Protein AF-A0A7Y5SME9-F1 (afdb_monomer)

Radius of gyration: 17.61 Å; Cα contacts (8 Å, |Δi|>4): 168; chains: 1; bounding box: 41×34×46 Å

Structure (mmCIF, N/CA/C/O backbone):
data_AF-A0A7Y5SME9-F1
#
_entry.id   AF-A0A7Y5SME9-F1
#
loop_
_atom_site.group_PDB
_atom_site.id
_atom_site.type_symbol
_atom_site.label_atom_id
_atom_site.label_alt_id
_atom_site.label_comp_id
_atom_site.label_asym_id
_atom_site.label_entity_id
_atom_site.label_seq_id
_atom_site.pdbx_PDB_ins_code
_atom_site.Cartn_x
_atom_site.Cartn_y
_atom_site.Cartn_z
_atom_site.occupancy
_atom_site.B_iso_or_equiv
_atom_site.auth_seq_id
_atom_site.auth_comp_id
_atom_site.auth_asym_id
_atom_site.auth_atom_id
_atom_site.pdbx_PDB_model_num
ATOM 1 N N . MET A 1 1 ? 14.883 -14.167 11.765 1.00 30.64 1 MET A N 1
ATOM 2 C CA . MET A 1 1 ? 13.910 -14.891 10.918 1.00 30.64 1 MET A CA 1
ATOM 3 C C . MET A 1 1 ? 12.526 -14.663 11.503 1.00 30.64 1 MET A C 1
ATOM 5 O O . MET A 1 1 ? 12.244 -15.196 12.566 1.00 30.64 1 MET A O 1
ATOM 9 N N . ALA A 1 2 ? 11.711 -13.794 10.902 1.00 37.03 2 ALA A N 1
ATOM 10 C CA . ALA A 1 2 ? 10.359 -13.542 11.397 1.00 37.03 2 ALA A CA 1
ATOM 11 C C . ALA A 1 2 ? 9.468 -14.726 11.004 1.00 37.03 2 ALA A C 1
ATOM 13 O O . ALA A 1 2 ? 9.267 -14.979 9.815 1.00 37.03 2 ALA A O 1
ATOM 14 N N . ALA A 1 3 ? 8.987 -15.472 11.999 1.00 45.12 3 ALA A N 1
ATOM 15 C CA . ALA A 1 3 ? 8.014 -16.533 11.802 1.00 45.12 3 ALA A CA 1
ATOM 16 C C . ALA A 1 3 ? 6.770 -15.924 11.147 1.00 45.12 3 ALA A C 1
ATOM 18 O O . ALA A 1 3 ? 6.035 -15.152 11.761 1.00 45.12 3 ALA A O 1
ATOM 19 N N . THR A 1 4 ? 6.563 -16.220 9.869 1.00 50.91 4 THR A N 1
ATOM 20 C CA . THR A 1 4 ? 5.353 -15.820 9.161 1.00 50.91 4 THR A CA 1
ATOM 21 C C . THR A 1 4 ? 4.233 -16.676 9.736 1.00 50.91 4 THR A C 1
ATOM 23 O O . THR A 1 4 ? 4.117 -17.856 9.411 1.00 50.91 4 THR A O 1
ATOM 26 N N . ALA A 1 5 ? 3.461 -16.115 10.667 1.00 60.78 5 ALA A N 1
ATOM 27 C CA . ALA A 1 5 ? 2.319 -16.803 11.251 1.00 60.78 5 ALA A CA 1
ATOM 28 C C . ALA A 1 5 ? 1.415 -17.350 10.132 1.00 60.78 5 ALA A C 1
ATOM 30 O O . ALA A 1 5 ? 1.198 -16.686 9.105 1.00 60.78 5 ALA A O 1
ATOM 31 N N . ARG A 1 6 ? 0.911 -18.578 10.312 1.00 72.44 6 ARG A N 1
ATOM 32 C CA . ARG A 1 6 ? -0.007 -19.209 9.352 1.00 72.44 6 ARG A CA 1
ATOM 33 C C . ARG A 1 6 ? -1.183 -18.253 9.077 1.00 72.44 6 ARG A C 1
ATOM 35 O O . ARG A 1 6 ? -1.580 -17.539 9.998 1.00 72.44 6 ARG A O 1
ATOM 42 N N . PRO A 1 7 ? -1.702 -18.174 7.837 1.00 71.38 7 PRO A N 1
ATOM 43 C CA . PRO A 1 7 ? -2.771 -17.233 7.481 1.00 71.38 7 PRO A CA 1
ATOM 44 C C . PRO A 1 7 ? -3.971 -17.279 8.437 1.00 71.38 7 PRO A C 1
ATOM 46 O O . PRO A 1 7 ? -4.464 -16.232 8.835 1.00 71.38 7 PRO A O 1
ATOM 49 N N . GLU A 1 8 ? -4.348 -18.479 8.879 1.00 75.25 8 GLU A N 1
ATOM 50 C CA . GLU A 1 8 ? -5.409 -18.728 9.865 1.00 75.25 8 GLU A CA 1
ATOM 51 C C . GLU A 1 8 ? -5.125 -18.038 11.209 1.00 75.25 8 GLU A C 1
ATOM 53 O O . GLU A 1 8 ? -5.925 -17.237 11.673 1.00 75.25 8 GLU A O 1
ATOM 58 N N . ILE A 1 9 ? -3.923 -18.223 11.768 1.00 81.94 9 ILE A N 1
ATOM 59 C CA . ILE A 1 9 ? -3.502 -17.585 13.031 1.00 81.94 9 ILE A CA 1
ATOM 60 C C . ILE A 1 9 ? -3.522 -16.052 12.915 1.00 81.94 9 ILE A C 1
ATOM 62 O O . ILE A 1 9 ? -3.820 -15.352 13.882 1.00 81.94 9 ILE A O 1
ATOM 66 N N . ARG A 1 10 ? -3.200 -15.507 11.733 1.00 80.00 10 ARG A N 1
ATOM 67 C CA . ARG A 1 10 ? -3.271 -14.057 11.487 1.00 80.00 10 ARG A CA 1
ATOM 68 C C . ARG A 1 10 ? -4.710 -13.552 11.453 1.00 80.00 10 ARG A C 1
ATOM 70 O O . ARG A 1 10 ? -4.970 -12.497 12.024 1.00 80.00 10 ARG A O 1
ATOM 77 N N . ALA A 1 11 ? -5.615 -14.292 10.819 1.00 79.19 11 ALA A N 1
ATOM 78 C CA . ALA A 1 11 ? -7.031 -13.947 10.774 1.00 79.19 11 ALA A CA 1
ATOM 79 C C . ALA A 1 11 ? -7.673 -14.030 12.169 1.00 79.19 11 ALA A C 1
ATOM 81 O O . ALA A 1 11 ? -8.369 -13.103 12.572 1.00 79.19 11 ALA A O 1
ATOM 82 N N . ASP A 1 12 ? -7.369 -15.072 12.947 1.00 85.44 12 ASP A N 1
ATOM 83 C CA . ASP A 1 12 ? -7.861 -15.224 14.322 1.00 85.44 12 ASP A CA 1
ATOM 84 C C . ASP A 1 12 ? -7.378 -14.089 15.230 1.00 85.44 12 ASP A C 1
ATOM 86 O O . ASP A 1 12 ? -8.156 -13.512 15.993 1.00 85.44 12 ASP A O 1
ATOM 90 N N . LEU A 1 13 ? -6.102 -13.708 15.106 1.00 88.38 13 LEU A N 1
ATOM 91 C CA . LEU A 1 13 ? -5.557 -12.561 15.826 1.00 88.38 13 LEU A CA 1
ATOM 92 C C . LEU A 1 13 ? -6.239 -11.253 15.404 1.00 88.38 13 LEU A C 1
ATOM 94 O O . LEU A 1 13 ? -6.568 -10.442 16.267 1.00 88.38 13 LEU A O 1
ATOM 98 N N . ALA A 1 14 ? -6.474 -11.048 14.108 1.00 87.38 14 ALA A N 1
ATOM 99 C CA . ALA A 1 14 ? -7.157 -9.858 13.610 1.00 87.38 14 ALA A CA 1
ATOM 100 C C . ALA A 1 14 ? -8.617 -9.790 14.086 1.00 87.38 14 ALA A C 1
ATOM 102 O O . ALA A 1 14 ? -9.082 -8.723 14.479 1.00 87.38 14 ALA A O 1
ATOM 103 N N . ASN A 1 15 ? -9.314 -10.927 14.142 1.00 86.69 15 ASN A N 1
ATOM 104 C CA . ASN A 1 15 ? -10.655 -11.031 14.716 1.00 86.69 15 ASN A CA 1
ATOM 105 C C . ASN A 1 15 ? -10.659 -10.687 16.211 1.00 86.69 15 ASN A C 1
ATOM 107 O O . ASN A 1 15 ? -11.519 -9.937 16.671 1.00 86.69 15 ASN A O 1
ATOM 111 N N . LEU A 1 16 ? -9.671 -11.174 16.970 1.00 90.25 16 LEU A N 1
ATOM 112 C CA . LEU A 1 16 ? -9.517 -10.824 18.383 1.00 90.25 16 LEU A CA 1
ATOM 113 C C . LEU A 1 16 ? -9.236 -9.326 18.572 1.00 90.25 16 LEU A C 1
ATOM 115 O O . LEU A 1 16 ? -9.835 -8.689 19.441 1.00 90.25 16 LEU A O 1
ATOM 119 N N . GLN A 1 17 ? -8.347 -8.755 17.755 1.00 89.88 17 GLN A N 1
ATOM 120 C CA . GLN A 1 17 ? -8.054 -7.321 17.756 1.00 89.88 17 GLN A CA 1
ATOM 121 C C . GLN A 1 17 ? -9.304 -6.503 17.435 1.00 89.88 17 GLN A C 1
ATOM 123 O O . GLN A 1 17 ? -9.603 -5.546 18.148 1.00 89.88 17 GLN A O 1
ATOM 128 N N . LEU A 1 18 ? -10.060 -6.902 16.411 1.00 90.69 18 LEU A N 1
ATOM 129 C CA . LEU A 1 18 ? -11.297 -6.239 16.021 1.00 90.69 18 LEU A CA 1
ATOM 130 C C . LEU A 1 18 ? -12.319 -6.268 17.159 1.00 90.69 18 LEU A C 1
ATOM 132 O O . LEU A 1 18 ? -12.830 -5.218 17.530 1.00 90.69 18 LEU A O 1
ATOM 136 N N . ALA A 1 19 ? -12.536 -7.425 17.790 1.00 90.56 19 ALA A N 1
ATOM 137 C CA . ALA A 1 19 ? -13.447 -7.547 18.926 1.00 90.56 19 ALA A CA 1
ATOM 138 C C . ALA A 1 19 ? -13.024 -6.668 20.120 1.00 90.56 19 ALA A C 1
ATOM 140 O O . ALA A 1 19 ? -13.867 -6.087 20.807 1.00 90.56 19 ALA A O 1
ATOM 141 N N . ALA A 1 20 ? -11.719 -6.541 20.379 1.00 89.81 20 ALA A N 1
ATOM 142 C CA . ALA A 1 20 ? -11.204 -5.657 21.422 1.00 89.81 20 ALA A CA 1
ATOM 143 C C . ALA A 1 20 ? -11.436 -4.171 21.092 1.00 89.81 20 ALA A C 1
ATOM 145 O O . ALA A 1 20 ? -11.817 -3.402 21.973 1.00 89.81 20 ALA A O 1
ATOM 146 N N . ILE A 1 21 ? -11.247 -3.778 19.831 1.00 90.62 21 ILE A N 1
ATOM 147 C CA . ILE A 1 21 ? -11.498 -2.417 19.339 1.00 90.62 21 ILE A CA 1
ATOM 148 C C . ILE A 1 21 ? -13.000 -2.099 19.378 1.00 90.62 21 ILE A C 1
ATOM 150 O O . ILE A 1 21 ? -13.398 -1.036 19.845 1.00 90.62 21 ILE A O 1
ATOM 154 N N . GLU A 1 22 ? -13.865 -3.019 18.961 1.00 89.81 22 GLU A N 1
ATOM 155 C CA . GLU A 1 22 ? -15.319 -2.812 18.949 1.00 89.81 22 GLU A CA 1
ATOM 156 C C . GLU A 1 22 ? -15.894 -2.622 20.362 1.00 89.81 22 GLU A C 1
ATOM 158 O O . GLU A 1 22 ? -16.832 -1.849 20.550 1.00 89.81 22 GLU A O 1
ATOM 163 N N . ARG A 1 23 ? -15.271 -3.203 21.398 1.00 90.06 23 ARG A N 1
ATOM 164 C CA . ARG A 1 23 ? -15.630 -2.924 22.805 1.00 90.06 23 ARG A CA 1
ATOM 165 C C . ARG A 1 23 ? -15.428 -1.466 23.220 1.00 90.06 23 ARG A C 1
ATOM 167 O O . ARG A 1 23 ? -16.022 -1.031 24.206 1.00 90.06 23 ARG A O 1
ATOM 174 N N . LEU A 1 24 ? -14.591 -0.719 22.504 1.00 88.06 24 LEU A N 1
ATOM 175 C CA . LEU A 1 24 ? -14.332 0.694 22.769 1.00 88.06 24 LEU A CA 1
ATOM 176 C C . LEU A 1 24 ? -15.288 1.631 22.011 1.00 88.06 24 LEU A C 1
ATOM 178 O O . LEU A 1 24 ? -15.309 2.819 22.328 1.00 88.06 24 LEU A O 1
ATOM 182 N N . GLU A 1 25 ? -16.109 1.129 21.077 1.00 86.06 25 GLU A N 1
ATOM 183 C CA . GLU A 1 25 ? -17.009 1.953 20.245 1.00 86.06 25 GLU A CA 1
ATOM 184 C C . GLU A 1 25 ? 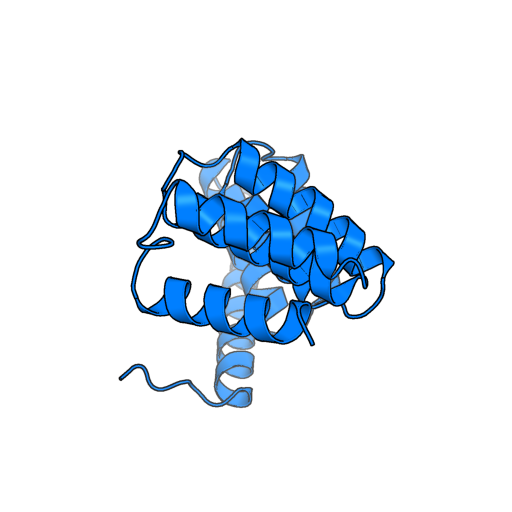-17.958 2.800 21.109 1.00 86.06 25 GLU A C 1
ATOM 186 O O . GLU A 1 25 ? -18.106 3.997 20.884 1.00 86.06 25 GLU A O 1
ATOM 191 N N . GLY A 1 26 ? -18.516 2.230 22.185 1.00 84.75 26 GLY A N 1
ATOM 192 C CA . GLY A 1 26 ? -19.404 2.958 23.104 1.00 84.75 26 GLY A CA 1
ATOM 193 C C . GLY A 1 26 ? -18.742 4.128 23.849 1.00 84.75 26 GLY A C 1
ATOM 194 O O . GLY A 1 26 ? -19.433 4.938 24.459 1.00 84.75 26 GLY A O 1
ATOM 195 N N . ARG A 1 27 ? -17.406 4.236 23.812 1.00 86.75 27 ARG A N 1
ATOM 196 C CA . ARG A 1 27 ? -16.629 5.348 24.391 1.00 86.75 27 ARG A CA 1
ATOM 197 C C . ARG A 1 27 ? -16.039 6.276 23.331 1.00 86.75 27 ARG A C 1
ATOM 199 O O . ARG A 1 27 ? -15.389 7.256 23.683 1.00 86.75 27 ARG A O 1
ATOM 206 N N . ARG A 1 28 ? -16.283 6.015 22.046 1.00 81.69 28 ARG A N 1
ATOM 207 C CA . ARG A 1 28 ? -15.725 6.772 20.918 1.00 81.69 28 ARG A CA 1
ATOM 208 C C . ARG A 1 28 ? -16.057 8.261 20.964 1.00 81.69 28 ARG A C 1
ATOM 210 O O . ARG A 1 28 ? -15.253 9.094 20.538 1.00 81.69 28 ARG A O 1
ATOM 217 N N . GLU A 1 29 ? -17.226 8.615 21.490 1.00 82.25 29 GLU A N 1
ATOM 218 C CA . GLU A 1 29 ? -17.629 10.015 21.653 1.00 82.25 29 GLU A CA 1
ATOM 219 C C . GLU A 1 29 ? -16.756 10.779 22.656 1.00 82.25 29 GLU A C 1
ATOM 221 O O . GLU A 1 29 ? -16.575 11.983 22.510 1.00 82.25 29 GLU A O 1
ATOM 226 N N . GLN A 1 30 ? -16.142 10.067 23.604 1.00 89.50 30 GLN A N 1
ATOM 227 C CA . GLN A 1 30 ? -15.276 10.624 24.646 1.00 89.50 30 GLN A CA 1
ATOM 228 C C . GLN A 1 30 ? -13.81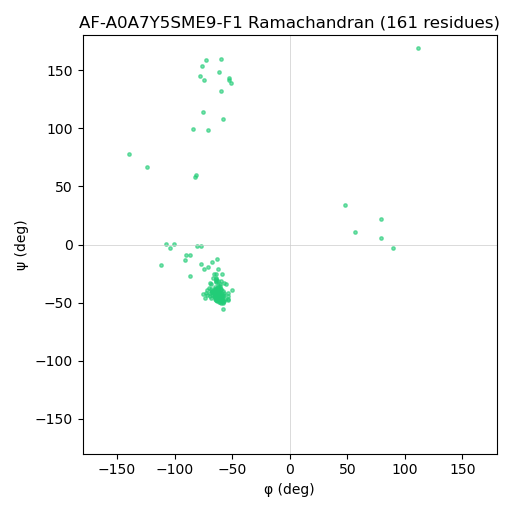7 10.769 24.186 1.00 89.50 30 GLN A C 1
ATOM 230 O O . GLN A 1 30 ? -12.999 11.348 24.897 1.00 89.50 30 GLN A O 1
ATOM 235 N N . PHE A 1 31 ? -13.470 10.231 23.015 1.00 90.50 31 PHE A N 1
ATOM 236 C CA . PHE A 1 31 ? -12.116 10.304 22.477 1.00 90.50 31 PHE A CA 1
ATOM 237 C C . PHE A 1 31 ? -11.796 11.691 21.935 1.00 90.50 31 PHE A C 1
ATOM 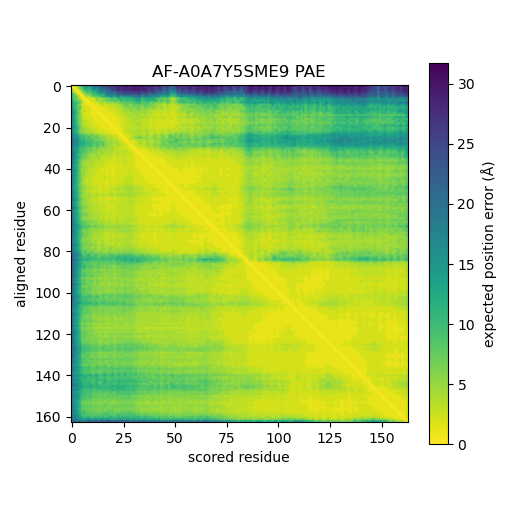239 O O . PHE A 1 31 ? -12.618 12.327 21.268 1.00 90.50 31 PHE A O 1
ATOM 246 N N . SER A 1 32 ? -10.553 12.125 22.159 1.00 91.94 32 SER A N 1
ATOM 247 C CA . SER A 1 32 ? -10.013 13.290 21.467 1.00 91.94 32 SER A CA 1
ATOM 248 C C . SER A 1 32 ? -10.018 13.052 19.946 1.00 91.94 32 SER A C 1
ATOM 250 O O . SER A 1 32 ? -10.039 11.902 19.495 1.00 91.94 32 SER A O 1
ATOM 252 N N . PRO A 1 33 ? -9.952 14.101 19.108 1.00 89.06 33 PRO A N 1
ATOM 253 C CA . PRO A 1 33 ? -9.866 13.922 17.658 1.00 89.06 33 PRO A CA 1
ATOM 254 C C . PRO A 1 33 ? -8.691 13.034 17.209 1.00 89.06 33 PRO A C 1
ATOM 256 O O . PRO A 1 33 ? -8.826 12.278 16.245 1.00 89.06 33 PRO A O 1
ATOM 259 N N . ALA A 1 34 ? -7.556 13.091 17.914 1.00 88.81 34 ALA A N 1
ATOM 260 C CA . ALA A 1 34 ? -6.380 12.268 17.627 1.00 88.81 34 ALA A CA 1
ATOM 261 C C . ALA A 1 34 ? -6.594 10.794 18.018 1.00 88.81 34 ALA A C 1
ATOM 263 O O . ALA A 1 34 ? -6.251 9.888 17.251 1.00 88.81 34 ALA A O 1
ATOM 264 N N . ASP A 1 35 ? -7.220 10.547 19.169 1.00 90.81 35 ASP A N 1
ATOM 265 C CA . ASP A 1 35 ? -7.559 9.193 19.616 1.00 90.81 35 ASP A CA 1
ATOM 266 C C . ASP A 1 35 ? -8.634 8.577 18.725 1.00 90.81 35 ASP A C 1
ATOM 268 O O . ASP A 1 35 ? -8.534 7.409 18.360 1.00 90.81 35 ASP A O 1
ATOM 272 N N . ARG A 1 36 ? -9.618 9.373 18.287 1.00 91.06 36 ARG A N 1
ATOM 273 C CA . ARG A 1 36 ? -10.632 8.930 17.328 1.00 91.06 36 ARG A CA 1
ATOM 274 C C . ARG A 1 36 ? -9.994 8.555 15.993 1.00 91.06 36 ARG A C 1
ATOM 276 O O . ARG A 1 36 ? -10.270 7.470 15.501 1.00 91.06 36 ARG A O 1
ATOM 283 N N . ARG A 1 37 ? -9.084 9.372 15.443 1.00 93.31 37 ARG A N 1
ATOM 284 C CA . ARG A 1 37 ? -8.306 9.003 14.239 1.00 93.31 37 ARG A CA 1
ATOM 285 C C . ARG A 1 37 ? -7.602 7.661 14.427 1.00 93.31 37 ARG A C 1
ATOM 287 O O . ARG A 1 37 ? -7.668 6.806 13.549 1.00 93.31 37 ARG A O 1
ATOM 294 N N . THR A 1 38 ? -6.922 7.486 15.558 1.00 92.56 38 THR A N 1
ATOM 295 C CA . THR A 1 38 ? -6.156 6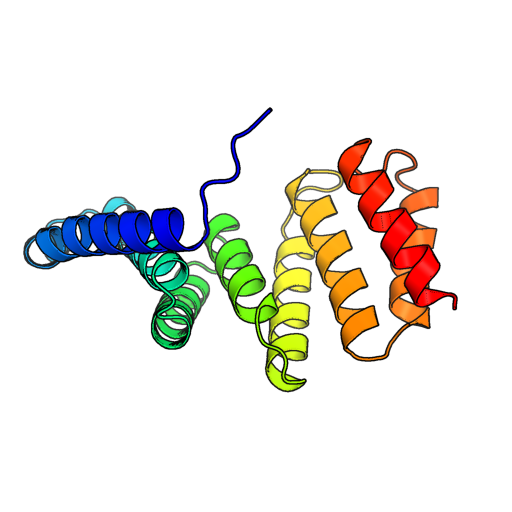.268 15.868 1.00 92.56 38 THR A CA 1
ATOM 296 C C . THR A 1 38 ? -7.067 5.052 15.987 1.00 92.56 38 THR A C 1
ATOM 298 O O . THR A 1 38 ? -6.771 4.004 15.418 1.00 92.56 38 THR A O 1
ATOM 301 N N . TYR A 1 39 ? -8.201 5.215 16.664 1.00 93.00 39 TYR A N 1
ATOM 302 C CA . TYR A 1 39 ? -9.244 4.211 16.799 1.00 93.00 39 TYR A CA 1
ATOM 303 C C . TYR A 1 39 ? -9.777 3.750 15.440 1.00 93.00 39 TYR A C 1
ATOM 305 O O . TYR A 1 39 ? -9.719 2.560 15.133 1.00 93.00 39 TYR A O 1
ATOM 313 N N . GLU A 1 40 ? -10.237 4.686 14.606 1.00 94.06 40 GLU A N 1
ATOM 314 C CA . GLU A 1 40 ? -10.771 4.373 13.277 1.00 94.06 40 GLU A CA 1
ATOM 315 C C . GLU A 1 40 ? -9.735 3.657 12.413 1.00 94.06 40 GLU A C 1
ATOM 317 O O . GLU A 1 40 ? -10.039 2.672 11.740 1.00 94.06 40 GLU A O 1
ATOM 322 N N . PHE A 1 41 ? -8.491 4.141 12.438 1.00 95.25 41 PHE A N 1
ATOM 323 C CA . PHE A 1 41 ? -7.422 3.569 11.637 1.00 95.25 41 PHE A CA 1
ATOM 324 C C . PHE A 1 41 ? -7.055 2.152 12.098 1.00 95.25 41 PHE A C 1
ATOM 326 O O . PHE A 1 41 ? -6.866 1.258 11.270 1.00 95.25 41 PHE A O 1
ATOM 333 N N . ALA A 1 42 ? -7.003 1.913 13.410 1.00 94.06 42 ALA A N 1
ATOM 334 C CA . ALA A 1 42 ? -6.797 0.579 13.969 1.00 94.06 42 ALA A CA 1
ATOM 335 C C . ALA A 1 42 ? -7.958 -0.364 13.618 1.00 94.06 42 ALA A C 1
ATOM 337 O O . ALA A 1 42 ? -7.725 -1.498 13.198 1.00 94.06 42 ALA A O 1
ATOM 338 N N . ARG A 1 43 ? -9.205 0.117 13.719 1.00 94.56 43 ARG A N 1
ATOM 339 C CA . ARG A 1 43 ? -10.406 -0.643 13.348 1.00 94.56 43 ARG A CA 1
ATOM 340 C C . ARG A 1 43 ? -10.372 -1.054 11.878 1.00 94.56 43 ARG A C 1
ATOM 342 O O . ARG A 1 43 ? -10.596 -2.219 11.565 1.00 94.56 43 ARG A O 1
ATOM 349 N N . ALA A 1 44 ? -10.036 -0.126 10.985 1.00 95.19 44 ALA A N 1
ATOM 350 C CA . ALA A 1 44 ? -9.949 -0.387 9.553 1.00 95.19 44 ALA A CA 1
ATOM 351 C C . ALA A 1 44 ? -8.869 -1.429 9.202 1.00 95.19 44 ALA A C 1
ATOM 353 O O . ALA A 1 44 ? -9.100 -2.312 8.375 1.00 95.19 44 AL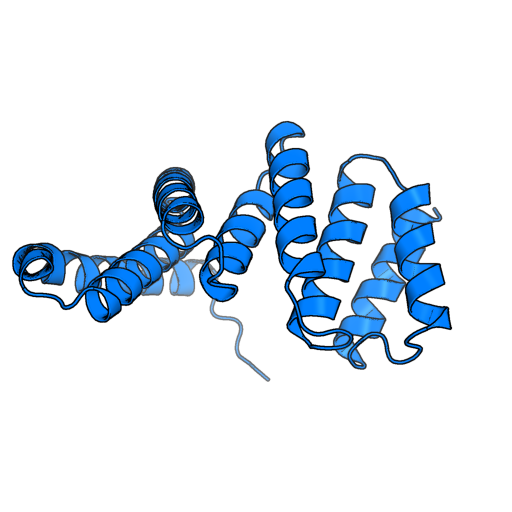A A O 1
ATOM 354 N N . GLN A 1 45 ? -7.710 -1.381 9.868 1.00 93.06 45 GLN A N 1
ATOM 355 C CA . GLN A 1 45 ? -6.662 -2.394 9.702 1.00 93.06 45 GLN A CA 1
ATOM 356 C C . GLN A 1 45 ? -7.088 -3.769 10.233 1.00 93.06 45 GLN A C 1
ATOM 358 O O . GLN A 1 45 ? -6.821 -4.781 9.584 1.00 93.06 45 GLN A O 1
ATOM 363 N N . ALA A 1 46 ? -7.777 -3.817 11.376 1.00 93.00 46 ALA A N 1
ATOM 364 C CA . ALA A 1 46 ? -8.290 -5.064 11.936 1.00 93.00 46 ALA A CA 1
ATOM 365 C C . ALA A 1 46 ? -9.365 -5.694 11.032 1.00 93.00 46 ALA A C 1
ATOM 367 O O . ALA A 1 46 ? -9.317 -6.897 10.786 1.00 93.00 46 ALA A O 1
ATOM 368 N N . LEU A 1 47 ? -10.264 -4.885 10.452 1.00 93.38 47 LEU A N 1
ATOM 369 C CA . LEU A 1 47 ? -11.223 -5.331 9.431 1.00 93.38 47 LEU A CA 1
ATOM 370 C C . LEU A 1 47 ? -10.507 -5.971 8.232 1.00 93.38 47 LEU A C 1
ATOM 372 O O . LEU A 1 47 ? -10.871 -7.070 7.813 1.00 93.38 47 LEU A O 1
ATOM 376 N N . ALA A 1 48 ? -9.456 -5.327 7.714 1.00 91.19 48 ALA A N 1
ATOM 377 C CA . ALA A 1 48 ? -8.678 -5.870 6.601 1.00 91.19 48 ALA A CA 1
ATOM 378 C C . ALA A 1 48 ? -8.003 -7.202 6.973 1.00 91.19 48 ALA A C 1
ATOM 380 O O . ALA A 1 48 ? -8.071 -8.163 6.207 1.00 91.19 48 ALA A O 1
ATOM 381 N N . GLY A 1 49 ? -7.386 -7.279 8.157 1.00 89.12 49 GLY A N 1
ATOM 382 C CA . GLY A 1 49 ? -6.741 -8.496 8.661 1.00 89.12 49 GLY A CA 1
ATOM 383 C C . GLY A 1 49 ? -7.717 -9.652 8.911 1.00 89.12 49 GLY A C 1
ATOM 384 O O . GLY A 1 49 ? -7.351 -10.809 8.722 1.00 89.12 49 GLY A O 1
ATOM 385 N N . ALA A 1 50 ? -8.961 -9.337 9.276 1.00 89.06 50 ALA A N 1
ATOM 386 C CA . ALA A 1 50 ? -10.058 -10.286 9.456 1.00 89.06 50 ALA A CA 1
ATOM 387 C C . ALA A 1 50 ? -10.684 -10.762 8.128 1.00 89.06 50 ALA A C 1
ATOM 389 O O . ALA A 1 50 ? -11.628 -11.547 8.135 1.00 89.06 50 ALA A O 1
ATOM 390 N N . GLY A 1 51 ? -10.204 -10.272 6.978 1.00 88.50 51 GLY A N 1
ATOM 391 C CA . GLY A 1 51 ? -10.765 -10.595 5.663 1.00 88.50 51 GLY A CA 1
ATOM 392 C C . GLY A 1 51 ? -12.040 -9.819 5.310 1.00 88.50 51 GLY A C 1
ATOM 393 O O . GLY A 1 51 ? -12.610 -10.046 4.244 1.00 88.50 51 GLY A O 1
ATOM 394 N N . ARG A 1 52 ? -12.467 -8.857 6.140 1.00 90.38 52 ARG A N 1
ATOM 395 C CA . ARG A 1 52 ? -13.611 -7.959 5.887 1.00 90.38 52 ARG A CA 1
ATOM 396 C C . ARG A 1 52 ? -13.185 -6.804 4.971 1.00 90.38 52 ARG A C 1
ATOM 398 O O . ARG A 1 52 ? -13.212 -5.633 5.349 1.00 90.38 52 ARG A O 1
ATOM 405 N N . VAL A 1 53 ? -12.726 -7.154 3.767 1.00 89.62 53 VAL A N 1
ATOM 406 C CA . VAL A 1 53 ? -12.042 -6.247 2.823 1.00 89.62 53 VAL A CA 1
ATOM 407 C C . VAL A 1 53 ? -12.927 -5.080 2.385 1.00 89.62 53 VAL A C 1
ATOM 409 O O . VAL A 1 53 ? -12.444 -3.952 2.319 1.00 89.62 53 VAL A O 1
ATOM 412 N N . GLU A 1 54 ? -14.212 -5.318 2.116 1.00 88.44 54 GLU A N 1
ATOM 413 C CA . GLU A 1 54 ? -15.133 -4.255 1.691 1.00 88.44 54 GLU A CA 1
ATOM 414 C C . GLU A 1 54 ? -15.318 -3.192 2.779 1.00 88.44 54 GLU A C 1
ATOM 416 O O . GLU A 1 54 ? -15.193 -1.996 2.516 1.00 88.44 54 GLU A O 1
ATOM 421 N N . GLU A 1 55 ? -15.535 -3.624 4.021 1.00 92.19 55 GLU A N 1
ATOM 422 C CA . GLU A 1 55 ? -15.723 -2.730 5.166 1.00 92.19 55 GLU A CA 1
ATOM 423 C C . GLU A 1 55 ? -14.442 -1.971 5.510 1.00 92.19 55 GLU A C 1
ATOM 425 O O . GLU A 1 55 ? -14.476 -0.767 5.771 1.00 92.19 55 GLU A O 1
ATOM 430 N N . ALA A 1 56 ? -13.293 -2.649 5.446 1.00 94.25 56 ALA A N 1
ATOM 431 C CA . ALA A 1 56 ? -11.997 -1.995 5.569 1.00 94.25 56 ALA A CA 1
ATOM 432 C C . ALA A 1 56 ? -11.798 -0.935 4.475 1.00 94.25 56 ALA A C 1
ATOM 434 O O . ALA A 1 56 ? -11.270 0.142 4.747 1.00 94.25 56 ALA A O 1
ATOM 435 N N . GLY A 1 57 ? -12.256 -1.220 3.252 1.00 91.38 57 GLY A N 1
ATOM 436 C CA . GLY A 1 57 ? -12.191 -0.313 2.108 1.00 91.38 57 GLY A CA 1
ATOM 437 C C . GLY A 1 57 ? -13.002 0.951 2.332 1.00 91.38 57 GLY A C 1
ATOM 438 O O . GLY A 1 57 ? -12.478 2.048 2.162 1.00 91.38 57 GLY A O 1
ATOM 439 N N . GLN A 1 58 ? -14.246 0.808 2.782 1.00 92.94 58 GLN A N 1
ATOM 440 C CA . GLN A 1 58 ? -15.118 1.940 3.107 1.00 92.94 58 GLN A CA 1
ATOM 441 C C . GLN A 1 58 ? -14.558 2.789 4.260 1.00 92.94 58 GLN A C 1
ATOM 443 O O . GLN A 1 58 ? -14.554 4.022 4.184 1.00 92.94 58 GLN A O 1
ATOM 448 N N . ALA A 1 59 ? -14.041 2.141 5.309 1.00 94.62 59 ALA A N 1
ATOM 449 C CA . ALA A 1 59 ? -13.436 2.829 6.448 1.00 94.62 59 ALA A CA 1
ATOM 450 C C . ALA A 1 59 ? -12.164 3.598 6.047 1.00 94.62 59 ALA A C 1
ATOM 452 O O . ALA A 1 59 ? -12.017 4.775 6.385 1.00 94.62 59 ALA A O 1
ATOM 453 N N . LEU A 1 60 ? -11.262 2.969 5.285 1.00 94.81 60 LEU A N 1
ATOM 454 C CA . LEU A 1 60 ? -10.031 3.607 4.811 1.00 94.81 60 LEU A CA 1
ATOM 455 C C . LEU A 1 60 ? -10.291 4.710 3.785 1.00 94.81 60 LEU A C 1
ATOM 457 O O . LEU A 1 60 ? -9.564 5.701 3.789 1.00 94.81 60 LEU A O 1
ATOM 461 N N . ASP A 1 61 ? -11.309 4.582 2.934 1.00 93.06 61 ASP A N 1
ATOM 462 C CA . ASP A 1 61 ? -11.695 5.651 2.010 1.00 93.06 61 ASP A CA 1
ATOM 463 C C . ASP A 1 61 ? -12.187 6.886 2.774 1.00 93.06 61 ASP A C 1
ATOM 465 O O . ASP A 1 61 ? -11.678 7.990 2.565 1.00 93.06 61 ASP A O 1
ATOM 469 N N . SER A 1 62 ? -13.077 6.683 3.749 1.00 94.62 62 SER A N 1
ATOM 470 C CA . SER A 1 62 ? -13.590 7.756 4.610 1.00 94.62 62 SER A CA 1
ATOM 471 C C . SER A 1 62 ? -12.458 8.447 5.383 1.00 94.62 62 SER A C 1
ATOM 473 O O . SER A 1 62 ? -12.362 9.676 5.405 1.00 94.62 62 SER A O 1
ATOM 475 N N . LEU A 1 63 ? -11.535 7.666 5.957 1.00 95.06 63 LEU A N 1
ATOM 476 C CA . LEU A 1 63 ? -10.346 8.194 6.627 1.00 95.06 63 LEU A CA 1
ATOM 477 C C . LEU A 1 63 ? -9.416 8.943 5.673 1.00 95.06 63 LEU A C 1
ATOM 479 O O . LEU A 1 63 ? -8.899 10.001 6.022 1.00 95.06 63 LEU A O 1
ATOM 483 N N . ALA A 1 64 ? -9.198 8.428 4.466 1.00 92.75 64 ALA A N 1
ATOM 484 C CA . ALA A 1 64 ? -8.323 9.062 3.489 1.00 92.75 64 ALA A CA 1
ATOM 485 C C . ALA A 1 64 ? -8.877 10.404 2.990 1.00 92.75 64 ALA A C 1
ATOM 487 O O . ALA A 1 64 ? -8.083 11.274 2.620 1.00 92.75 64 ALA A O 1
ATOM 488 N N . GLN A 1 65 ? -10.203 10.571 2.977 1.00 91.88 65 GLN A N 1
ATOM 489 C CA . GLN A 1 65 ? -10.873 11.837 2.676 1.00 91.88 65 GLN A CA 1
ATOM 490 C C . GLN A 1 65 ? -10.782 12.820 3.852 1.00 91.88 65 GLN A C 1
ATOM 492 O O . GLN A 1 65 ? -10.470 13.990 3.637 1.00 91.88 65 GLN A O 1
ATOM 497 N N . ALA A 1 66 ? -10.977 12.347 5.088 1.00 92.88 66 ALA A N 1
ATOM 498 C CA . ALA A 1 66 ? -10.873 13.172 6.295 1.00 92.88 66 ALA A CA 1
ATOM 499 C C . ALA A 1 66 ? -9.429 13.619 6.603 1.00 92.88 66 ALA A C 1
ATOM 501 O O . ALA A 1 66 ? -9.205 14.727 7.090 1.00 92.88 66 ALA A O 1
ATOM 502 N N . TYR A 1 67 ? -8.439 12.780 6.281 1.00 91.75 67 TYR A N 1
ATOM 503 C CA . TYR A 1 67 ? -7.021 13.002 6.575 1.00 91.75 67 TYR A CA 1
ATOM 504 C C . TYR A 1 67 ? -6.155 12.935 5.298 1.00 91.75 67 TYR A C 1
ATOM 506 O O . TYR A 1 67 ? -5.293 12.061 5.146 1.00 91.75 67 TYR A O 1
ATOM 514 N N . PRO A 1 68 ? -6.310 13.884 4.353 1.00 88.31 68 PRO A N 1
ATOM 515 C CA . PRO A 1 68 ? -5.654 13.829 3.041 1.00 88.31 68 PRO A CA 1
ATOM 516 C C . PRO A 1 68 ? -4.126 13.996 3.089 1.00 88.31 68 PRO A C 1
ATOM 518 O O . PRO A 1 68 ? -3.441 13.742 2.092 1.00 88.31 68 PRO A O 1
ATOM 521 N N . ARG A 1 69 ? -3.575 14.462 4.216 1.00 88.06 69 ARG A N 1
ATOM 522 C CA . ARG A 1 69 ? -2.129 14.655 4.440 1.00 88.06 69 ARG A CA 1
ATOM 523 C C . ARG A 1 69 ? -1.502 13.573 5.320 1.00 88.06 69 ARG A C 1
ATOM 525 O O . ARG A 1 69 ? -0.294 13.589 5.528 1.00 88.06 69 ARG A O 1
ATOM 532 N N . ASP A 1 70 ? -2.305 12.644 5.821 1.00 90.00 70 ASP A N 1
ATOM 533 C CA . ASP A 1 70 ? -1.834 11.580 6.693 1.00 90.00 70 ASP A CA 1
ATOM 534 C C . ASP A 1 70 ? -1.282 10.419 5.862 1.00 90.00 70 ASP A C 1
ATOM 536 O O . ASP A 1 70 ? -2.028 9.614 5.304 1.00 90.00 70 ASP A O 1
ATOM 540 N N . GLY A 1 71 ? 0.045 10.364 5.736 1.00 87.62 71 GLY A N 1
ATOM 541 C CA . GLY A 1 71 ? 0.716 9.393 4.871 1.00 87.62 71 GLY A CA 1
ATOM 542 C C . GLY A 1 71 ? 0.431 7.935 5.236 1.00 87.62 71 GLY A C 1
ATOM 543 O O . GLY A 1 71 ? 0.365 7.103 4.338 1.00 87.62 71 GLY A O 1
ATOM 544 N N . GLU A 1 72 ? 0.217 7.633 6.518 1.00 91.19 72 GLU A N 1
ATOM 545 C CA . GLU A 1 72 ? -0.064 6.273 6.988 1.00 91.19 72 GLU A CA 1
ATOM 546 C C . GLU A 1 72 ? -1.441 5.796 6.499 1.00 91.19 72 GLU A C 1
ATOM 548 O O . GLU A 1 72 ? -1.564 4.712 5.926 1.00 91.19 72 GLU A O 1
ATOM 553 N N . ILE A 1 73 ? -2.459 6.654 6.624 1.00 93.31 73 ILE A N 1
ATOM 554 C CA . ILE A 1 73 ? -3.814 6.378 6.128 1.00 93.31 73 ILE A CA 1
ATOM 555 C C . ILE A 1 73 ? -3.818 6.225 4.602 1.00 93.31 73 ILE A C 1
ATOM 557 O O . ILE A 1 73 ? -4.436 5.298 4.071 1.00 93.31 73 ILE A O 1
ATOM 561 N N . GLN A 1 74 ? -3.117 7.110 3.882 1.00 90.56 74 GLN A N 1
ATOM 562 C CA . GLN A 1 74 ? -3.056 7.031 2.419 1.00 90.56 74 GLN A CA 1
ATOM 563 C C . GLN A 1 74 ? -2.357 5.744 1.947 1.00 90.56 74 GLN A C 1
ATOM 565 O O . GLN A 1 74 ? -2.828 5.118 0.997 1.00 90.56 74 GLN A O 1
ATOM 570 N N . GLU A 1 75 ? -1.273 5.324 2.613 1.00 91.69 75 GLU A N 1
ATOM 571 C CA . GLU A 1 75 ? -0.576 4.064 2.317 1.00 91.69 75 GLU A CA 1
ATOM 572 C C . GLU A 1 75 ? -1.469 2.846 2.561 1.00 91.69 75 GLU A C 1
ATOM 574 O O . GLU A 1 75 ? -1.564 1.979 1.692 1.00 91.69 75 GLU A O 1
ATOM 579 N N . ALA A 1 76 ? -2.147 2.783 3.710 1.00 91.81 76 ALA A N 1
ATOM 580 C CA . ALA A 1 76 ? -3.023 1.663 4.041 1.00 91.81 76 ALA A CA 1
ATOM 581 C C . ALA A 1 76 ? -4.178 1.530 3.041 1.00 91.81 76 ALA A C 1
ATOM 583 O O . ALA A 1 76 ? -4.454 0.431 2.558 1.00 91.81 76 ALA A O 1
ATOM 584 N N . HIS A 1 77 ? -4.811 2.647 2.665 1.00 91.94 77 HIS A N 1
ATOM 585 C CA . HIS A 1 77 ? -5.867 2.644 1.653 1.00 91.94 77 HIS A CA 1
ATOM 586 C C . HIS A 1 77 ? -5.336 2.162 0.293 1.00 91.94 77 HIS A C 1
ATOM 588 O O . HIS A 1 77 ? -5.929 1.286 -0.338 1.00 91.94 77 HIS A O 1
ATOM 594 N N . ALA A 1 78 ? -4.184 2.677 -0.148 1.00 89.94 78 ALA A N 1
ATOM 595 C CA . ALA A 1 78 ? -3.576 2.275 -1.413 1.00 89.94 78 ALA A CA 1
ATOM 596 C C . ALA A 1 78 ? -3.189 0.782 -1.435 1.00 89.94 78 ALA A C 1
ATOM 598 O O . ALA A 1 78 ? -3.357 0.114 -2.461 1.00 89.94 78 ALA A O 1
ATOM 599 N N . ALA A 1 79 ? -2.697 0.255 -0.309 1.00 88.88 79 ALA A N 1
ATOM 600 C CA . ALA A 1 79 ? -2.353 -1.153 -0.135 1.00 88.88 79 ALA A CA 1
ATOM 601 C C . ALA A 1 79 ? -3.588 -2.065 -0.148 1.00 88.88 79 ALA A C 1
ATOM 603 O O . ALA A 1 79 ? -3.548 -3.123 -0.773 1.00 88.88 79 ALA A O 1
ATOM 604 N N . LEU A 1 80 ? -4.695 -1.647 0.471 1.00 89.12 80 LEU A N 1
ATOM 605 C CA . LEU A 1 80 ? -5.935 -2.418 0.430 1.00 89.12 80 LEU A CA 1
ATOM 606 C C . LEU A 1 80 ? -6.498 -2.499 -0.997 1.00 89.12 80 LEU A C 1
ATOM 608 O O . LEU A 1 80 ? -6.844 -3.581 -1.459 1.00 89.12 80 LEU A O 1
ATOM 612 N N . LEU A 1 81 ? -6.504 -1.383 -1.737 1.00 86.56 81 LEU A N 1
ATOM 613 C CA . LEU A 1 81 ? -6.927 -1.369 -3.145 1.00 86.56 81 LEU A CA 1
ATOM 614 C C . LEU A 1 81 ? -6.035 -2.251 -4.035 1.00 86.56 81 LEU A C 1
ATOM 616 O O . LEU A 1 81 ? -6.512 -2.834 -5.005 1.00 86.56 81 LEU A O 1
ATOM 620 N N . LEU A 1 82 ? -4.744 -2.373 -3.702 1.00 84.19 82 LEU A N 1
ATOM 621 C CA . LEU A 1 82 ? -3.800 -3.224 -4.433 1.00 84.19 82 LEU A CA 1
ATOM 622 C C . LEU A 1 82 ? -4.164 -4.716 -4.337 1.00 84.19 82 LEU A C 1
ATOM 624 O O . LEU A 1 82 ? -3.797 -5.480 -5.233 1.00 84.19 82 LEU A O 1
ATOM 628 N N . ALA A 1 83 ? -4.879 -5.133 -3.286 1.00 82.06 83 ALA A N 1
ATOM 629 C CA . ALA A 1 83 ? -5.364 -6.505 -3.137 1.00 82.06 83 ALA A CA 1
ATOM 630 C C . ALA A 1 83 ? -6.498 -6.848 -4.121 1.00 82.06 83 ALA A C 1
ATOM 632 O O . ALA A 1 83 ? -6.719 -8.025 -4.405 1.00 82.06 83 ALA A O 1
ATOM 633 N N . GLY A 1 84 ? -7.173 -5.839 -4.686 1.00 79.00 84 GLY A N 1
ATOM 634 C CA . GLY A 1 84 ? -8.132 -6.028 -5.771 1.00 79.00 84 GLY A CA 1
ATOM 635 C C . GLY A 1 84 ? -7.476 -6.625 -7.020 1.00 79.00 84 GLY A C 1
ATOM 636 O O . GLY A 1 84 ? -6.291 -6.408 -7.304 1.00 79.00 84 GLY A O 1
ATOM 637 N N . THR A 1 85 ? -8.247 -7.410 -7.769 1.00 78.50 85 THR A N 1
ATOM 638 C CA . THR A 1 85 ? -7.790 -8.084 -8.997 1.00 78.50 85 THR A CA 1
ATOM 639 C C . THR A 1 85 ? -8.442 -7.529 -10.257 1.00 78.50 85 THR A C 1
ATOM 641 O O . THR A 1 85 ? -7.903 -7.719 -11.347 1.00 78.50 85 THR A O 1
ATOM 644 N N . ASP A 1 86 ? -9.552 -6.805 -10.126 1.00 88.62 86 ASP A N 1
ATOM 645 C CA . ASP A 1 86 ? -10.208 -6.140 -11.239 1.00 88.62 86 ASP A CA 1
ATOM 646 C C . ASP A 1 86 ? -9.456 -4.868 -11.655 1.00 88.62 86 ASP A C 1
ATOM 648 O O . ASP A 1 86 ? -8.762 -4.215 -10.869 1.00 88.62 86 ASP A O 1
ATOM 652 N N . ARG A 1 87 ? -9.614 -4.495 -12.924 1.00 90.81 87 ARG A N 1
ATOM 653 C CA . ARG A 1 87 ? -8.922 -3.345 -13.504 1.00 90.81 87 ARG A CA 1
ATOM 654 C C . ARG A 1 87 ? -9.241 -2.030 -12.781 1.00 90.81 87 ARG A C 1
ATOM 656 O O . ARG A 1 87 ? -8.329 -1.225 -12.593 1.00 90.81 87 ARG A O 1
ATOM 663 N N . ALA A 1 88 ? -10.489 -1.812 -12.367 1.00 89.81 88 ALA A N 1
ATOM 664 C CA . ALA A 1 88 ? -10.898 -0.559 -11.735 1.00 89.81 88 ALA A CA 1
ATOM 665 C C . ALA A 1 88 ? -10.222 -0.379 -10.366 1.00 89.81 88 ALA A C 1
ATOM 667 O O . ALA A 1 88 ? -9.717 0.704 -10.060 1.00 89.81 88 ALA A O 1
ATOM 668 N N . SER A 1 89 ? -10.119 -1.445 -9.570 1.00 87.00 89 SER A N 1
ATOM 669 C CA . SER A 1 89 ? -9.371 -1.445 -8.306 1.00 87.00 89 SER A CA 1
ATOM 670 C C . SER A 1 89 ? -7.886 -1.143 -8.511 1.00 87.00 89 SER A C 1
ATOM 672 O O . SER A 1 89 ? -7.307 -0.350 -7.763 1.00 87.00 89 SER A O 1
ATOM 674 N N . LEU A 1 90 ? -7.270 -1.698 -9.561 1.00 91.44 90 LEU A N 1
ATOM 675 C CA . LEU A 1 90 ? -5.872 -1.413 -9.902 1.00 91.44 90 LEU A CA 1
ATOM 676 C C . LEU A 1 90 ? -5.653 0.047 -10.309 1.00 91.44 90 LEU A C 1
ATOM 678 O O . LEU A 1 90 ? -4.683 0.665 -9.871 1.00 91.44 90 LEU A O 1
ATOM 682 N N . GLU A 1 91 ? -6.550 0.622 -11.107 1.00 93.69 91 GLU A N 1
ATOM 683 C CA . GLU A 1 91 ? -6.479 2.031 -11.510 1.00 93.69 91 GLU A CA 1
ATOM 684 C C . GLU A 1 91 ? -6.662 2.971 -10.307 1.00 93.69 91 GLU A C 1
ATOM 686 O O . GLU A 1 91 ? -5.895 3.927 -10.144 1.00 93.69 91 GLU A O 1
ATOM 691 N N . ARG A 1 92 ? -7.598 2.659 -9.400 1.00 90.69 92 ARG A N 1
ATOM 692 C CA . ARG A 1 92 ? -7.774 3.394 -8.135 1.00 90.69 92 ARG A CA 1
ATOM 693 C C . ARG A 1 92 ? -6.538 3.292 -7.241 1.00 90.69 92 ARG A C 1
ATOM 695 O O . ARG A 1 92 ? -6.076 4.310 -6.723 1.00 90.69 92 ARG A O 1
ATOM 702 N N . SER A 1 93 ? -5.972 2.093 -7.092 1.00 92.69 93 SER A N 1
ATOM 703 C CA . SER A 1 93 ? -4.731 1.880 -6.337 1.00 92.69 93 SER A CA 1
ATOM 704 C C . SER A 1 93 ? -3.574 2.680 -6.943 1.00 92.69 93 SER A C 1
ATOM 706 O O . SER A 1 93 ? -2.830 3.334 -6.213 1.00 92.69 93 SER A O 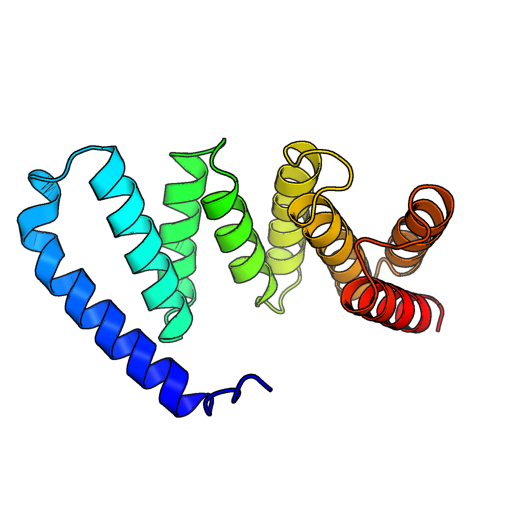1
ATOM 708 N N . LEU A 1 94 ? -3.461 2.719 -8.276 1.00 95.06 94 LEU A N 1
ATOM 709 C CA . LEU A 1 94 ? -2.410 3.458 -8.982 1.00 95.06 94 LEU A CA 1
ATOM 710 C C . LEU A 1 94 ? -2.514 4.962 -8.734 1.00 95.06 94 LEU A C 1
ATOM 712 O O . LEU A 1 94 ? -1.506 5.605 -8.431 1.00 95.06 94 LEU A O 1
ATOM 716 N N . ALA A 1 95 ? -3.722 5.521 -8.827 1.00 93.25 95 ALA A N 1
ATOM 717 C CA . ALA A 1 95 ? -3.958 6.923 -8.502 1.00 93.25 95 ALA A CA 1
ATOM 718 C C . ALA A 1 95 ? -3.546 7.235 -7.055 1.00 93.25 95 ALA A C 1
ATOM 720 O O . ALA A 1 95 ? -2.913 8.260 -6.795 1.00 93.25 95 ALA A O 1
ATOM 721 N N . LYS A 1 96 ? -3.837 6.327 -6.116 1.00 91.50 96 LYS A N 1
ATOM 722 C CA . LYS A 1 96 ? -3.515 6.520 -4.701 1.00 91.50 96 LYS A CA 1
ATOM 723 C C . LYS A 1 96 ? -2.022 6.403 -4.404 1.00 91.50 96 LYS A C 1
ATOM 725 O O . LYS A 1 96 ? -1.472 7.270 -3.731 1.00 91.50 96 LYS A O 1
ATOM 730 N N . TRP A 1 97 ? -1.336 5.417 -4.977 1.00 95.06 97 TRP A N 1
ATOM 731 C CA . TRP A 1 97 ? 0.115 5.280 -4.833 1.00 95.06 97 TRP A CA 1
ATOM 732 C C . TRP A 1 97 ? 0.890 6.447 -5.448 1.00 95.06 97 TRP A C 1
ATOM 734 O O . TRP A 1 97 ? 1.903 6.845 -4.881 1.00 95.06 97 TRP A O 1
ATOM 744 N N . ARG A 1 98 ? 0.392 7.060 -6.531 1.00 94.62 98 ARG A N 1
ATOM 745 C CA . ARG A 1 98 ? 0.962 8.311 -7.064 1.00 94.62 98 ARG A CA 1
ATOM 746 C C . ARG A 1 98 ? 0.838 9.476 -6.082 1.00 94.62 98 ARG A C 1
ATOM 748 O O . ARG A 1 98 ? 1.800 10.211 -5.901 1.00 94.62 98 ARG A O 1
ATOM 755 N N . GLN A 1 99 ? -0.303 9.612 -5.401 1.00 92.31 99 GLN A N 1
ATOM 756 C CA . GLN A 1 99 ? -0.467 10.632 -4.355 1.00 92.31 99 GLN A CA 1
ATOM 757 C C . GLN A 1 99 ? 0.480 10.395 -3.171 1.00 92.31 99 GLN A C 1
ATOM 759 O O . GLN A 1 99 ? 1.006 11.352 -2.605 1.00 92.31 99 GLN A O 1
ATOM 764 N N . VAL A 1 100 ? 0.698 9.132 -2.786 1.00 91.94 100 VAL A N 1
ATOM 765 C CA . VAL A 1 100 ? 1.670 8.776 -1.739 1.00 91.94 100 VAL A CA 1
ATOM 766 C C . VAL A 1 100 ? 3.091 9.112 -2.189 1.00 91.94 100 VAL A C 1
ATOM 768 O O . VAL A 1 100 ? 3.842 9.697 -1.416 1.00 91.94 100 VAL A O 1
ATOM 771 N N . GLU A 1 101 ? 3.452 8.774 -3.428 1.00 93.62 101 GLU A N 1
ATOM 772 C CA . GLU A 1 101 ? 4.761 9.069 -4.017 1.00 93.62 101 GLU A CA 1
ATOM 773 C C . GLU A 1 101 ? 5.061 10.572 -4.014 1.00 93.62 101 GLU A C 1
ATOM 775 O O . GLU A 1 101 ? 6.125 10.975 -3.553 1.00 93.62 101 GLU A O 1
ATOM 780 N N . GLU A 1 102 ? 4.117 11.391 -4.481 1.00 92.62 102 GLU A N 1
ATOM 781 C CA . GLU A 1 102 ? 4.253 12.849 -4.576 1.00 92.62 102 GLU A CA 1
ATOM 782 C C . GLU A 1 102 ? 4.449 13.512 -3.205 1.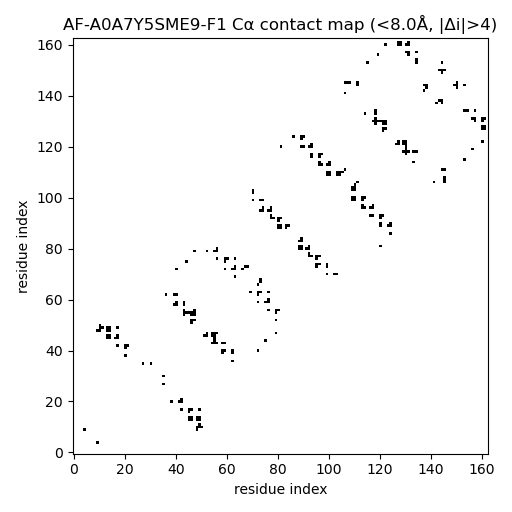00 92.62 102 GLU A C 1
ATOM 784 O O . GLU A 1 102 ? 5.189 14.483 -3.074 1.00 92.62 102 GLU A O 1
ATOM 789 N N . LYS A 1 103 ? 3.801 12.972 -2.166 1.00 90.19 103 LYS A N 1
ATOM 790 C CA . LYS A 1 103 ? 3.841 13.519 -0.801 1.00 90.19 103 LYS A CA 1
ATOM 791 C C . LYS A 1 103 ? 4.963 12.943 0.061 1.00 90.19 103 LYS A C 1
ATOM 793 O O . LYS A 1 103 ? 5.209 13.450 1.156 1.00 90.19 103 LYS A O 1
ATOM 798 N N . ALA A 1 104 ? 5.604 11.860 -0.367 1.00 91.69 104 ALA A N 1
ATOM 799 C CA . ALA A 1 104 ? 6.684 11.239 0.384 1.00 91.69 104 ALA A CA 1
ATOM 800 C C . ALA A 1 104 ? 7.992 12.022 0.212 1.00 91.69 104 ALA A C 1
ATOM 802 O O . ALA A 1 104 ? 8.299 12.516 -0.870 1.00 91.69 104 ALA A O 1
ATOM 803 N N . ALA A 1 105 ? 8.802 12.082 1.272 1.00 91.81 105 ALA A N 1
ATOM 804 C CA . ALA A 1 105 ? 10.138 12.662 1.181 1.00 91.81 105 ALA A CA 1
ATOM 805 C C . ALA A 1 105 ? 10.978 11.892 0.135 1.00 91.81 105 ALA A C 1
ATOM 807 O O . ALA A 1 105 ? 10.989 10.653 0.188 1.00 91.81 105 ALA A O 1
ATOM 808 N N . PRO A 1 106 ? 11.677 12.572 -0.794 1.00 92.81 106 PRO A N 1
ATOM 809 C CA . PRO A 1 106 ? 12.502 11.915 -1.807 1.00 92.81 106 PRO A CA 1
ATOM 810 C C . PRO A 1 106 ? 13.502 10.930 -1.193 1.00 92.81 106 PRO A C 1
ATOM 812 O O . PRO A 1 106 ? 14.049 11.191 -0.123 1.00 92.81 106 PRO A O 1
ATOM 815 N N . ALA A 1 107 ? 13.715 9.790 -1.856 1.00 91.88 107 ALA A N 1
ATOM 816 C CA . ALA A 1 107 ? 14.591 8.703 -1.400 1.00 91.88 107 ALA A CA 1
ATOM 817 C C . ALA A 1 107 ? 14.269 8.113 -0.007 1.00 91.88 107 ALA A C 1
ATOM 819 O O . ALA A 1 107 ? 15.037 7.314 0.526 1.00 91.88 107 ALA A O 1
ATOM 820 N N . SER A 1 108 ? 13.122 8.450 0.592 1.00 93.81 108 SER A N 1
ATOM 821 C CA . SER A 1 108 ? 12.659 7.777 1.806 1.00 93.81 108 SER A CA 1
ATOM 822 C C . SER A 1 108 ? 12.152 6.366 1.505 1.00 93.81 108 SER A C 1
ATOM 824 O O . SER A 1 108 ? 11.718 6.046 0.397 1.00 93.81 108 SER A O 1
ATOM 826 N N . GLU A 1 109 ? 12.117 5.528 2.535 1.00 92.25 109 GLU A N 1
ATOM 827 C CA . GLU A 1 109 ? 11.540 4.181 2.483 1.00 92.25 109 GLU A CA 1
ATOM 828 C C . GLU A 1 109 ? 10.089 4.185 1.952 1.00 92.25 109 GLU A C 1
ATOM 830 O O . GLU A 1 109 ? 9.734 3.375 1.094 1.00 92.25 109 GLU A O 1
ATOM 835 N N . ARG A 1 110 ? 9.261 5.156 2.371 1.00 92.06 110 ARG A N 1
ATOM 836 C CA . ARG A 1 110 ? 7.894 5.350 1.846 1.00 92.06 110 ARG A CA 1
ATOM 837 C C . ARG A 1 110 ? 7.894 5.687 0.355 1.00 92.06 110 ARG A C 1
ATOM 839 O O . ARG A 1 110 ? 7.088 5.143 -0.395 1.00 92.06 110 ARG A O 1
ATOM 846 N N . TRP A 1 111 ? 8.796 6.563 -0.079 1.00 95.12 111 TRP A N 1
ATOM 847 C CA . TRP A 1 111 ? 8.897 6.968 -1.479 1.00 95.12 111 TRP A CA 1
ATOM 848 C C . TRP A 1 111 ? 9.303 5.79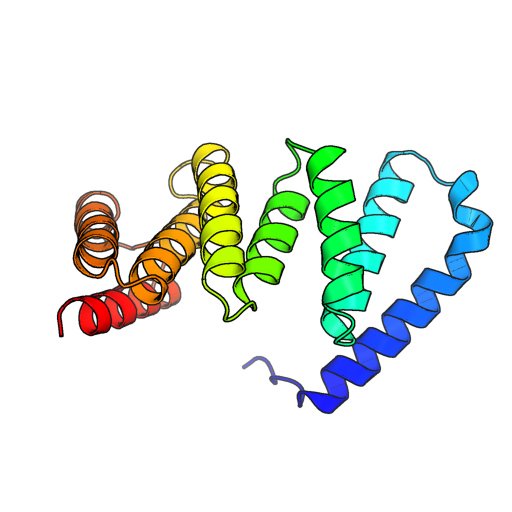8 -2.379 1.00 95.12 111 TRP A C 1
ATOM 850 O O . TRP A 1 111 ? 8.656 5.543 -3.394 1.00 95.12 111 TRP A O 1
ATOM 860 N N . PHE A 1 112 ? 10.301 5.010 -1.970 1.00 95.88 112 PHE A N 1
ATOM 861 C CA . PHE A 1 112 ? 10.683 3.810 -2.711 1.00 95.88 112 PHE A CA 1
ATOM 862 C C . PHE A 1 112 ? 9.578 2.742 -2.718 1.00 95.88 112 PHE A C 1
ATOM 864 O O . PHE A 1 112 ? 9.369 2.081 -3.739 1.00 95.88 112 PHE A O 1
ATOM 871 N N . ARG A 1 113 ? 8.829 2.587 -1.615 1.00 94.31 113 ARG A N 1
ATOM 872 C CA . ARG A 1 113 ? 7.634 1.726 -1.565 1.00 94.31 113 ARG A CA 1
ATOM 873 C C . ARG A 1 113 ? 6.585 2.171 -2.582 1.00 94.31 113 ARG A C 1
ATOM 875 O O . ARG A 1 113 ? 6.075 1.340 -3.331 1.00 94.31 113 ARG A O 1
ATOM 882 N N . ALA A 1 114 ? 6.313 3.472 -2.652 1.00 95.81 114 ALA A N 1
ATOM 883 C CA . ALA A 1 114 ? 5.363 4.032 -3.602 1.00 95.81 114 ALA A CA 1
ATOM 884 C C . ALA A 1 114 ? 5.813 3.828 -5.054 1.00 95.81 114 ALA A C 1
ATOM 886 O O . ALA A 1 114 ? 5.046 3.287 -5.847 1.00 95.81 114 ALA A O 1
ATOM 887 N N . LYS A 1 115 ? 7.077 4.131 -5.384 1.00 97.25 115 LYS A N 1
ATOM 888 C CA . LYS A 1 115 ? 7.661 3.874 -6.714 1.00 97.25 115 LYS A CA 1
ATOM 889 C C . LYS A 1 115 ? 7.509 2.416 -7.149 1.00 97.25 115 LYS A C 1
ATOM 891 O O . LYS A 1 115 ? 7.129 2.154 -8.291 1.00 97.25 115 LYS A O 1
ATOM 896 N N . TYR A 1 116 ? 7.781 1.476 -6.242 1.00 97.00 116 TYR A N 1
ATOM 897 C CA . TYR A 1 116 ? 7.618 0.048 -6.511 1.00 97.00 116 TYR A CA 1
ATOM 898 C C . TYR A 1 116 ? 6.166 -0.304 -6.833 1.00 97.00 116 TYR A C 1
ATOM 900 O O . TYR A 1 116 ? 5.895 -0.929 -7.858 1.00 97.00 116 TYR A O 1
ATOM 908 N N . ASN A 1 117 ? 5.223 0.138 -5.999 1.00 96.69 117 ASN A N 1
ATOM 909 C CA . ASN A 1 117 ? 3.807 -0.153 -6.207 1.00 96.69 117 ASN A CA 1
ATOM 910 C C . ASN A 1 117 ? 3.262 0.497 -7.483 1.00 96.69 117 ASN A C 1
ATOM 912 O O . ASN A 1 117 ? 2.529 -0.157 -8.218 1.00 96.69 117 ASN A O 1
ATOM 916 N N . VAL A 1 118 ? 3.676 1.724 -7.814 1.00 97.62 118 VAL A N 1
ATOM 917 C CA . VAL A 1 118 ? 3.326 2.375 -9.087 1.00 97.62 118 VAL A CA 1
ATOM 918 C C . VAL A 1 118 ? 3.830 1.551 -10.276 1.00 97.62 118 VAL A C 1
ATOM 920 O O . VAL A 1 118 ? 3.059 1.284 -11.197 1.00 97.62 118 VAL A O 1
ATOM 923 N N . ALA A 1 119 ? 5.090 1.103 -10.267 1.00 97.50 119 ALA A N 1
ATOM 924 C CA . ALA A 1 119 ? 5.632 0.264 -11.338 1.00 97.50 119 ALA A CA 1
ATOM 925 C C . ALA A 1 119 ? 4.908 -1.094 -11.435 1.00 97.50 119 ALA A C 1
ATOM 927 O O . ALA A 1 119 ? 4.539 -1.522 -12.529 1.00 97.50 119 ALA A O 1
ATOM 928 N N . SER A 1 120 ? 4.654 -1.743 -10.297 1.00 96.75 120 SER A N 1
ATOM 929 C CA . SER A 1 120 ? 3.947 -3.028 -10.222 1.00 96.75 120 SER A CA 1
ATOM 930 C C . SER A 1 120 ? 2.515 -2.922 -10.752 1.00 96.75 120 SER A C 1
ATOM 932 O O . SER A 1 120 ? 2.061 -3.768 -11.520 1.00 96.75 120 SER A O 1
ATOM 934 N N . LEU A 1 121 ? 1.813 -1.837 -10.425 1.00 96.50 121 LEU A N 1
ATOM 935 C CA . LEU A 1 121 ? 0.470 -1.566 -10.931 1.00 96.50 121 LEU A CA 1
ATOM 936 C C . LEU A 1 121 ? 0.454 -1.325 -12.439 1.00 96.50 121 LEU A C 1
ATOM 938 O O . LEU A 1 121 ? -0.414 -1.867 -13.117 1.00 96.50 121 LEU A O 1
ATOM 942 N N . HIS A 1 122 ? 1.431 -0.593 -12.988 1.00 97.44 122 HIS A N 1
ATOM 943 C CA . HIS A 1 122 ? 1.580 -0.478 -14.445 1.00 97.44 122 HIS A CA 1
ATOM 944 C C . HIS A 1 122 ? 1.766 -1.843 -15.100 1.00 97.44 122 HIS A C 1
ATOM 946 O O . HIS A 1 122 ? 1.097 -2.132 -16.088 1.00 97.44 122 HIS A O 1
ATOM 952 N N . TYR A 1 123 ? 2.602 -2.707 -14.523 1.00 96.44 123 TYR A N 1
ATOM 953 C CA . TYR A 1 123 ? 2.785 -4.068 -15.021 1.00 96.44 123 TYR A CA 1
ATOM 954 C C . TYR A 1 123 ? 1.473 -4.873 -14.998 1.00 96.44 123 TYR A C 1
ATOM 956 O O . TYR A 1 123 ? 1.081 -5.430 -16.024 1.00 96.44 123 TYR A O 1
ATOM 964 N N . ARG A 1 124 ? 0.750 -4.869 -13.869 1.00 94.38 124 ARG A N 1
ATOM 965 C CA . ARG A 1 124 ? -0.538 -5.574 -13.706 1.00 94.38 124 ARG A CA 1
ATOM 966 C C . ARG A 1 124 ? -1.643 -5.041 -14.623 1.00 94.38 124 ARG A C 1
ATOM 968 O O . ARG A 1 124 ? -2.512 -5.804 -15.025 1.00 94.38 124 ARG A O 1
ATOM 975 N N . LEU A 1 125 ? -1.599 -3.757 -14.979 1.00 95.19 125 LEU A N 1
ATOM 976 C CA . LEU A 1 125 ? -2.531 -3.121 -15.919 1.00 95.19 125 LEU A CA 1
ATOM 977 C C . LEU A 1 125 ? -2.190 -3.370 -17.399 1.00 95.19 125 LEU A C 1
ATOM 979 O O . LEU A 1 125 ? -2.924 -2.895 -18.268 1.00 95.19 125 LEU A O 1
ATOM 983 N N . GLY A 1 126 ? -1.100 -4.094 -17.685 1.00 95.44 126 GLY A N 1
ATOM 984 C CA . GLY A 1 126 ? -0.613 -4.388 -19.037 1.00 95.44 126 GLY A CA 1
ATOM 985 C C . GLY A 1 126 ? 0.374 -3.357 -19.596 1.00 95.44 126 GLY A C 1
ATOM 986 O O . GLY A 1 126 ? 0.952 -3.572 -20.658 1.00 95.44 126 GLY A O 1
ATOM 987 N N . ASN A 1 127 ? 0.650 -2.275 -18.866 1.00 96.56 127 ASN A N 1
ATOM 988 C CA . ASN A 1 127 ? 1.551 -1.192 -19.272 1.00 96.56 127 ASN A CA 1
ATOM 989 C C . ASN A 1 127 ? 3.023 -1.551 -18.985 1.00 96.56 127 ASN A C 1
ATOM 991 O O . ASN A 1 127 ? 3.726 -0.854 -18.245 1.00 96.56 127 ASN A O 1
ATOM 995 N N . ARG A 1 128 ? 3.499 -2.663 -19.556 1.00 97.12 128 ARG A N 1
ATOM 996 C CA . ARG A 1 128 ? 4.831 -3.231 -19.280 1.00 97.12 128 ARG A CA 1
ATOM 997 C C . ARG A 1 128 ? 5.977 -2.254 -19.543 1.00 97.12 128 ARG A C 1
ATOM 999 O O . ARG A 1 128 ? 6.873 -2.120 -18.711 1.00 97.12 128 ARG A O 1
ATOM 1006 N N . GLU A 1 129 ? 5.923 -1.525 -20.657 1.00 96.88 129 GLU A N 1
ATOM 1007 C CA . GLU A 1 129 ? 6.962 -0.554 -21.014 1.00 96.88 129 GLU A CA 1
ATOM 1008 C C . GLU A 1 129 ? 7.075 0.563 -19.966 1.00 96.88 129 GLU A C 1
ATOM 1010 O O . GLU A 1 129 ? 8.175 0.929 -19.553 1.00 96.88 129 GLU A O 1
ATOM 1015 N N . GLN A 1 130 ? 5.936 1.058 -19.473 1.00 97.56 130 GLN A N 1
ATOM 1016 C CA . GLN A 1 130 ? 5.906 2.095 -18.447 1.00 97.56 130 GLN A CA 1
ATOM 1017 C C . GLN A 1 130 ? 6.473 1.586 -17.117 1.00 97.56 130 GLN A C 1
ATOM 1019 O O . GLN A 1 130 ? 7.247 2.299 -16.476 1.00 97.56 130 GLN A O 1
ATOM 1024 N N . ALA A 1 131 ? 6.139 0.354 -16.721 1.00 97.88 131 ALA A N 1
ATOM 1025 C CA . ALA A 1 131 ? 6.724 -0.279 -15.541 1.00 97.88 131 ALA A CA 1
ATOM 1026 C C . ALA A 1 131 ? 8.255 -0.359 -15.660 1.00 97.88 131 ALA A C 1
ATOM 1028 O O . ALA A 1 131 ? 8.970 0.121 -14.780 1.00 97.88 131 ALA A O 1
ATOM 1029 N N . ALA A 1 132 ? 8.766 -0.871 -16.785 1.00 97.88 132 ALA A N 1
ATOM 1030 C CA . ALA A 1 132 ? 10.203 -0.974 -17.031 1.00 97.88 132 ALA A CA 1
ATOM 1031 C C . ALA A 1 132 ? 10.894 0.401 -17.050 1.00 97.88 132 ALA A C 1
ATOM 1033 O O . ALA A 1 132 ? 11.970 0.562 -16.471 1.00 97.88 132 ALA A O 1
ATOM 1034 N N . ARG A 1 133 ? 10.271 1.409 -17.673 1.00 97.88 133 ARG A N 1
ATOM 1035 C CA . ARG A 1 133 ? 10.791 2.782 -17.752 1.00 97.88 133 ARG A CA 1
ATOM 1036 C C . ARG A 1 133 ? 10.976 3.403 -16.370 1.00 97.88 133 ARG A C 1
ATOM 1038 O O . ARG A 1 133 ? 12.027 3.985 -16.112 1.00 97.88 133 ARG A O 1
ATOM 1045 N N . ILE A 1 134 ? 9.990 3.251 -15.482 1.00 96.69 134 ILE A N 1
ATOM 1046 C CA . ILE A 1 134 ? 10.066 3.755 -14.102 1.00 96.69 134 ILE A CA 1
ATOM 1047 C C . ILE A 1 134 ? 11.272 3.148 -13.381 1.00 96.69 134 ILE A C 1
ATOM 1049 O O . ILE A 1 134 ? 12.050 3.878 -12.770 1.00 96.69 134 ILE A O 1
ATOM 1053 N N . ILE A 1 135 ? 11.448 1.828 -13.480 1.00 97.31 135 ILE A N 1
ATOM 1054 C CA . ILE A 1 135 ? 12.509 1.113 -12.761 1.00 97.31 135 ILE A CA 1
ATOM 1055 C C . ILE A 1 135 ? 13.889 1.478 -13.317 1.00 97.31 135 ILE A C 1
ATOM 1057 O O . ILE A 1 135 ? 14.794 1.772 -12.541 1.00 97.31 135 ILE A O 1
ATOM 1061 N N . ARG A 1 136 ? 14.045 1.534 -14.646 1.00 97.38 136 ARG A N 1
ATOM 1062 C CA . ARG A 1 136 ? 15.310 1.930 -15.292 1.00 97.38 136 ARG A CA 1
ATOM 1063 C C . ARG A 1 136 ? 15.724 3.346 -14.915 1.00 97.38 136 ARG A C 1
ATOM 1065 O O . ARG A 1 136 ? 16.881 3.567 -14.579 1.00 97.38 136 ARG A O 1
ATOM 1072 N N . LEU A 1 137 ? 14.783 4.293 -14.932 1.00 96.62 137 LEU A N 1
ATOM 1073 C CA . LEU A 1 137 ? 15.062 5.658 -14.489 1.00 96.62 137 LEU A CA 1
ATOM 1074 C C . LEU A 1 137 ? 15.514 5.665 -13.027 1.00 96.62 137 LEU A C 1
ATOM 1076 O O . LEU A 1 137 ? 16.505 6.308 -12.694 1.00 96.62 137 LEU A O 1
ATOM 1080 N N . LEU A 1 138 ? 14.827 4.906 -12.171 1.00 95.44 138 LEU A N 1
ATOM 1081 C CA . LEU A 1 138 ? 15.154 4.820 -10.754 1.00 95.44 138 LEU A CA 1
ATOM 1082 C C . LEU A 1 138 ? 16.557 4.242 -10.510 1.00 95.44 138 LEU A C 1
ATOM 1084 O O . LEU A 1 138 ? 17.252 4.733 -9.632 1.00 95.44 138 LEU A O 1
ATOM 1088 N N . GLN A 1 139 ? 17.006 3.272 -11.312 1.00 96.12 139 GLN A N 1
ATOM 1089 C CA . GLN A 1 139 ? 18.368 2.723 -11.232 1.00 96.12 139 GLN A CA 1
ATOM 1090 C C . GLN A 1 139 ? 19.459 3.748 -11.558 1.00 96.12 139 GLN A C 1
ATOM 1092 O O . GLN A 1 139 ? 20.563 3.632 -11.034 1.00 96.12 139 GLN A O 1
ATOM 1097 N N . ILE A 1 140 ? 19.161 4.724 -12.420 1.00 95.94 140 ILE A N 1
ATOM 1098 C CA . ILE A 1 140 ? 20.104 5.787 -12.787 1.00 95.94 140 ILE A CA 1
ATOM 1099 C C . ILE A 1 140 ? 20.252 6.776 -11.630 1.00 95.94 140 ILE A C 1
ATOM 1101 O O . ILE A 1 140 ? 21.367 7.146 -11.279 1.00 95.94 140 ILE A O 1
ATOM 1105 N N . VAL A 1 141 ? 19.131 7.200 -11.037 1.00 95.62 141 VAL A N 1
ATOM 1106 C CA . VAL A 1 141 ? 19.133 8.247 -10.000 1.00 95.62 141 VAL A CA 1
ATOM 1107 C C . VAL A 1 141 ? 19.377 7.715 -8.582 1.00 95.62 141 VAL A C 1
ATOM 1109 O O . VAL A 1 141 ? 19.897 8.445 -7.748 1.00 95.62 141 VAL A O 1
ATOM 1112 N N . HIS A 1 142 ? 19.025 6.454 -8.312 1.00 94.00 142 HIS A N 1
ATOM 1113 C CA . HIS A 1 142 ? 19.142 5.785 -7.011 1.00 94.00 142 HIS A CA 1
ATOM 1114 C C . HIS A 1 142 ? 19.614 4.329 -7.192 1.00 94.00 142 HIS A C 1
ATOM 1116 O O . HIS A 1 142 ? 18.802 3.400 -7.124 1.00 94.00 142 HIS A O 1
ATOM 1122 N N . PRO A 1 143 ? 20.913 4.083 -7.439 1.00 93.12 143 PRO A N 1
ATOM 1123 C CA . PRO A 1 143 ? 21.439 2.748 -7.756 1.00 93.12 143 PRO A CA 1
ATOM 1124 C C . PRO A 1 143 ? 21.185 1.679 -6.677 1.00 93.12 143 PRO A C 1
ATOM 1126 O O . PRO A 1 143 ? 21.142 0.474 -6.967 1.00 93.12 143 PRO A O 1
ATOM 1129 N N . GLU A 1 144 ? 21.027 2.097 -5.424 1.00 91.88 144 GLU A N 1
ATOM 1130 C CA . GLU A 1 144 ? 20.673 1.258 -4.277 1.00 91.88 144 GLU A CA 1
ATOM 1131 C C . GLU A 1 144 ? 19.188 0.873 -4.214 1.00 91.88 144 GLU A C 1
ATOM 1133 O O . GLU A 1 144 ? 18.857 -0.074 -3.505 1.00 91.88 144 GLU A O 1
ATOM 1138 N N . LEU A 1 145 ? 18.302 1.558 -4.952 1.00 91.75 145 LEU A N 1
ATOM 1139 C CA . LEU A 1 145 ? 16.851 1.311 -5.018 1.00 91.75 145 LEU A CA 1
ATOM 1140 C C . LEU A 1 145 ? 16.162 1.151 -3.644 1.00 91.75 145 LEU A C 1
ATOM 1142 O O . LEU A 1 145 ? 15.206 0.384 -3.507 1.00 91.75 145 LEU A O 1
ATOM 1146 N N . GLY A 1 146 ? 16.641 1.869 -2.625 1.00 89.69 146 GLY A N 1
ATOM 1147 C CA . GLY A 1 146 ? 16.092 1.813 -1.267 1.00 89.69 146 GLY A CA 1
ATOM 1148 C C . GLY A 1 146 ? 16.533 0.597 -0.446 1.00 89.69 146 GLY A C 1
ATOM 1149 O O . GLY A 1 146 ? 15.835 0.225 0.493 1.00 89.69 146 GLY A O 1
ATOM 1150 N N . GLY A 1 147 ? 17.660 -0.031 -0.796 1.00 93.06 147 GLY A N 1
ATOM 1151 C CA . GLY A 1 147 ? 18.272 -1.127 -0.039 1.00 93.06 147 GLY A CA 1
ATOM 1152 C C . GLY A 1 147 ? 18.212 -2.485 -0.753 1.00 93.06 147 GLY A C 1
ATOM 1153 O O . GLY A 1 147 ? 17.534 -2.630 -1.773 1.00 93.06 147 GLY A O 1
ATOM 1154 N N . PRO A 1 148 ? 18.932 -3.502 -0.245 1.00 93.25 148 PRO A N 1
ATOM 1155 C CA . PRO A 1 148 ? 19.155 -4.757 -0.963 1.00 93.25 148 PRO A CA 1
ATOM 1156 C C . PRO A 1 148 ? 17.868 -5.550 -1.233 1.00 93.25 148 PRO A C 1
ATOM 1158 O O . PRO A 1 148 ? 17.672 -6.033 -2.351 1.00 93.25 148 PRO A O 1
ATOM 1161 N N . GLU A 1 149 ? 16.955 -5.646 -0.265 1.00 91.75 149 GLU A N 1
ATOM 1162 C CA . GLU A 1 149 ? 15.691 -6.376 -0.422 1.00 91.75 149 GLU A CA 1
ATOM 1163 C C . GLU A 1 149 ? 14.802 -5.727 -1.480 1.00 91.75 149 GLU A C 1
ATOM 1165 O O . GLU A 1 149 ? 14.248 -6.408 -2.346 1.00 91.75 149 GLU A O 1
ATOM 1170 N N . ARG A 1 150 ? 14.683 -4.400 -1.431 1.00 93.38 150 ARG A N 1
ATOM 1171 C CA . ARG A 1 150 ? 13.839 -3.644 -2.353 1.00 93.38 150 ARG A CA 1
ATOM 1172 C C . ARG A 1 150 ? 14.434 -3.606 -3.753 1.00 93.38 150 ARG A C 1
ATOM 1174 O O . ARG A 1 150 ? 13.712 -3.788 -4.732 1.00 93.38 150 ARG A O 1
ATOM 1181 N N . LYS A 1 151 ? 15.756 -3.459 -3.856 1.00 95.31 151 LYS A N 1
ATOM 1182 C CA . LYS A 1 151 ? 16.490 -3.594 -5.114 1.00 95.31 151 LYS A CA 1
ATOM 1183 C C . LYS A 1 151 ? 16.181 -4.924 -5.787 1.00 95.31 151 LYS A C 1
ATOM 1185 O O . LYS A 1 151 ? 15.853 -4.930 -6.970 1.00 95.31 151 LYS A O 1
ATOM 1190 N N . ARG A 1 152 ? 16.205 -6.033 -5.041 1.00 96.25 152 ARG A N 1
ATOM 1191 C CA . ARG A 1 152 ? 15.822 -7.348 -5.571 1.00 96.25 152 ARG A CA 1
ATOM 1192 C C . ARG A 1 152 ? 14.394 -7.342 -6.130 1.00 96.25 152 ARG A C 1
ATOM 1194 O O . ARG A 1 152 ? 14.209 -7.747 -7.272 1.00 96.25 152 ARG A O 1
ATOM 1201 N N . GLN A 1 153 ? 13.419 -6.815 -5.386 1.00 95.62 153 GLN A N 1
ATOM 1202 C CA . GLN A 1 153 ? 12.021 -6.729 -5.842 1.00 95.62 153 GLN A CA 1
ATOM 1203 C C . GLN A 1 153 ? 11.874 -5.923 -7.142 1.00 95.62 153 GLN A C 1
ATOM 1205 O O . GLN A 1 153 ? 11.189 -6.346 -8.072 1.00 95.62 153 GLN A O 1
ATOM 1210 N N . PHE A 1 154 ? 12.538 -4.769 -7.239 1.00 97.44 154 PHE A N 1
ATOM 1211 C CA . PHE A 1 154 ? 12.530 -3.960 -8.459 1.00 97.44 154 PHE A CA 1
ATOM 1212 C C . PHE A 1 154 ? 13.140 -4.695 -9.655 1.00 97.44 154 PHE A C 1
ATOM 1214 O O . PHE A 1 154 ? 12.597 -4.626 -10.755 1.00 97.44 154 PHE A O 1
ATOM 1221 N N . LEU A 1 155 ? 14.257 -5.397 -9.455 1.00 96.94 155 LEU A N 1
ATOM 1222 C CA . LEU A 1 155 ? 14.923 -6.144 -10.522 1.00 96.94 155 LEU A CA 1
ATOM 1223 C C . LEU A 1 155 ? 14.082 -7.334 -11.000 1.00 96.94 155 LEU A C 1
ATOM 1225 O O . LEU A 1 155 ? 13.990 -7.569 -12.203 1.00 96.94 155 LEU A O 1
ATOM 1229 N N . GLU A 1 156 ? 13.429 -8.043 -10.080 1.00 97.19 156 GLU A N 1
ATOM 1230 C CA . GLU A 1 156 ? 12.480 -9.113 -10.407 1.00 97.19 156 GLU A CA 1
ATOM 1231 C C . GLU A 1 156 ? 11.314 -8.580 -11.248 1.00 97.19 156 GLU A C 1
ATOM 1233 O O . GLU A 1 156 ? 10.989 -9.152 -12.290 1.00 97.19 156 GLU A O 1
ATOM 1238 N N . LEU A 1 157 ? 10.725 -7.450 -10.844 1.00 97.12 157 LEU A N 1
ATOM 1239 C CA . LEU A 1 157 ? 9.645 -6.808 -11.590 1.00 97.12 157 LEU A CA 1
ATOM 1240 C C . LEU A 1 157 ? 10.106 -6.323 -12.973 1.00 97.12 157 LEU A C 1
ATOM 1242 O O . LEU A 1 157 ? 9.388 -6.496 -13.957 1.00 97.12 157 LEU A O 1
ATOM 1246 N N . LEU A 1 158 ? 11.309 -5.749 -13.076 1.00 97.50 158 LEU A N 1
ATOM 1247 C CA . LEU A 1 158 ? 11.876 -5.329 -14.357 1.00 97.50 158 LEU A CA 1
ATOM 1248 C C . LEU A 1 158 ? 12.034 -6.520 -15.305 1.00 97.50 158 LEU A C 1
ATOM 1250 O O . LEU A 1 158 ? 11.610 -6.433 -16.454 1.00 97.50 158 LEU A O 1
ATOM 1254 N N . ALA A 1 159 ? 12.576 -7.637 -14.815 1.00 97.12 159 ALA A N 1
ATOM 1255 C CA . ALA A 1 159 ? 12.732 -8.852 -15.607 1.00 97.12 159 ALA A CA 1
ATOM 1256 C C . ALA A 1 159 ? 11.383 -9.402 -16.100 1.00 97.12 159 ALA A C 1
ATOM 1258 O O . ALA A 1 159 ? 11.305 -9.911 -17.215 1.00 97.12 159 ALA A O 1
ATOM 1259 N N . GLN A 1 160 ? 10.318 -9.290 -15.301 1.00 95.75 160 GLN A N 1
ATOM 1260 C CA . GLN A 1 160 ? 8.962 -9.678 -15.708 1.00 95.75 160 GLN A CA 1
ATOM 1261 C C . GLN A 1 160 ? 8.364 -8.730 -16.754 1.00 95.75 160 GLN A C 1
ATOM 1263 O O . GLN A 1 160 ? 7.668 -9.182 -17.660 1.00 95.75 160 GLN A O 1
ATOM 1268 N N . ALA A 1 161 ? 8.625 -7.427 -16.639 1.00 95.00 161 ALA A N 1
ATOM 1269 C CA . ALA A 1 161 ? 8.101 -6.412 -17.548 1.00 95.00 161 ALA A CA 1
ATOM 1270 C C . ALA A 1 161 ? 8.788 -6.405 -18.925 1.00 95.00 161 ALA A C 1
ATOM 1272 O O . ALA A 1 161 ? 8.217 -5.886 -19.878 1.00 95.00 161 ALA A O 1
ATOM 1273 N N . THR A 1 162 ? 9.997 -6.959 -19.043 1.00 92.50 162 THR A N 1
ATOM 1274 C CA . THR A 1 162 ? 10.761 -7.002 -20.304 1.00 92.50 162 THR A CA 1
ATOM 1275 C C . THR A 1 162 ? 10.706 -8.345 -21.033 1.00 92.50 162 THR A C 1
ATOM 1277 O O . THR A 1 162 ? 11.358 -8.485 -22.064 1.00 92.50 162 THR A O 1
ATOM 1280 N N . ARG A 1 163 ? 9.989 -9.331 -20.486 1.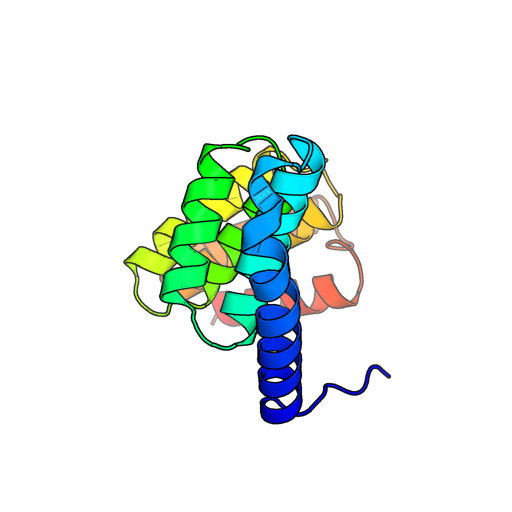00 81.50 163 ARG A N 1
ATOM 1281 C CA . ARG A 1 163 ? 9.633 -10.575 -21.184 1.00 81.50 163 ARG A CA 1
ATOM 1282 C C . ARG A 1 163 ? 8.387 -10.359 -22.030 1.00 81.50 163 ARG A C 1
ATOM 1284 O O . ARG A 1 163 ? 8.292 -11.023 -23.076 1.00 81.50 163 ARG A O 1
#

pLDDT: mean 90.24, std 9.59, range [30.64, 97.88]

Nearest PDB structures (foldseek):
  3esk-assembly1_A  TM=7.229E-01  e=1.627E-01  Homo sapiens
  2nc9-assembly1_A  TM=6.819E-01  e=9.158E-02  Homo sapiens
  3fwv-assembly2_B  TM=6.411E-01  e=9.158E-02  Homo sapiens
  7kw7-assembly1_E  TM=6.842E-01  e=3.034E-01  Homo sapiens
  7y4i-assembly1_B  TM=5.463E-01  e=1.281E-01  Arabidopsis thaliana

Foldseek 3Di:
DDPPPDLVVQLVVLVVQLVVLVVCVVVLVVDDPVVNLVSLLSNLVSCVSNVVLVVSLVSLVVSCVVCVLPLVSLVSNLVSLLPDLDLVSLVVSLVSLVSSLVNDDPLDPSNLVSLLSNLVSCVSNVVLVVSLVSLVVCCVVPVQSNHDVSNVSSVVSNVSSVD

Sequence (163 aa):
MAATARPEIRADLANLQLAAIERLEGRREQFSPADRRTYEFARAQALAGAGRVEEAGQALDSLAQAYPRDGEIQEAHAALLLAGTDRASLERSLAKWRQVEEKAAPASERWFRAKYNVASLHYRLGNREQAARIIRLLQIVHPELGGPERKRQFLELLAQATR

Mean predicted aligned error: 5.65 Å

Secondary structure (DSSP, 8-state):
------HHHHHHHHHHHHHHHHTTGGGGGGS-HHHHHHHHHHHHHHHHHTT-HHHHHHHHHHHHHH-TT-HHHHHHHHHHHHT--SHHHHHHHHHHHHHHHHHSPTTSHHHHHHHHHHHHHHHHTT-HHHHHHHHHHHHHH-TTTTSHHHHHHHHHHHHHHT-

Solvent-accessible surface area (backbone atoms only — not comparable to full-atom values): 8609 Å² total; per-residue (Å²): 134,83,80,77,68,55,70,65,60,46,28,54,50,17,45,51,50,33,56,58,51,59,70,45,56,90,50,49,88,76,42,52,75,69,53,40,52,51,49,54,52,50,44,25,52,20,29,42,47,47,67,40,50,69,62,16,47,56,46,28,50,54,47,31,68,76,38,77,83,40,64,67,48,44,49,52,37,22,54,57,30,55,73,44,84,52,69,66,37,37,53,54,17,38,58,38,26,48,55,48,32,75,71,31,59,83,90,32,70,66,19,43,51,20,53,49,52,39,26,51,39,29,38,77,73,66,39,22,67,62,18,32,50,52,52,55,54,42,47,72,80,38,75,56,47,78,39,73,72,47,32,49,54,53,52,55,50,36,58,64,38,73,108